Protein AF-A0A7W2T3X4-F1 (afdb_monomer_lite)

Sequence (60 aa):
MGLLLPCNVVVREEANGTITVSFMDQEAVMQVVDNPDIQELGKEVKGLLLRVSNSLNSDD

Radius of gyration: 13.89 Å; chains: 1; bounding box: 30×15×39 Å

Structure (mmCIF, N/CA/C/O backbone):
data_AF-A0A7W2T3X4-F1
#
_entry.id   AF-A0A7W2T3X4-F1
#
loop_
_atom_site.group_PDB
_atom_site.id
_atom_site.type_symbol
_atom_site.label_atom_id
_atom_site.label_alt_id
_atom_site.label_comp_id
_atom_site.label_asym_id
_atom_site.label_entity_id
_atom_site.label_seq_id
_atom_site.pdbx_PDB_ins_code
_atom_site.Cartn_x
_atom_site.Cartn_y
_atom_site.Cartn_z
_atom_site.occupancy
_atom_site.B_iso_or_equiv
_atom_site.auth_seq_id
_atom_site.auth_comp_id
_atom_site.auth_asym_id
_atom_site.auth_atom_id
_atom_site.pdbx_PDB_model_num
ATOM 1 N N . MET A 1 1 ? 0.359 2.426 -18.900 1.00 56.47 1 MET A N 1
ATOM 2 C CA . MET A 1 1 ? 0.759 2.780 -17.519 1.00 56.47 1 MET A CA 1
ATOM 3 C C . MET A 1 1 ? -0.404 3.208 -16.623 1.00 56.47 1 MET A C 1
ATOM 5 O O . MET A 1 1 ? -0.366 2.878 -15.453 1.00 56.47 1 MET A O 1
ATOM 9 N N . GLY A 1 2 ? -1.459 3.871 -17.121 1.00 61.16 2 GLY A N 1
ATOM 10 C CA . GLY A 1 2 ? -2.572 4.331 -16.266 1.00 61.16 2 GLY A CA 1
ATOM 11 C C . GLY A 1 2 ? -3.572 3.271 -15.768 1.00 61.16 2 GLY A C 1
ATOM 12 O O . GLY A 1 2 ? -4.407 3.604 -14.945 1.00 61.16 2 GLY A O 1
ATOM 13 N N . LEU A 1 3 ? -3.518 2.018 -16.242 1.00 62.09 3 LEU A N 1
ATOM 14 C CA . LEU A 1 3 ? -4.479 0.969 -15.845 1.00 62.09 3 LEU A CA 1
ATOM 15 C C . LEU A 1 3 ? -4.251 0.420 -14.428 1.00 62.09 3 LEU A C 1
ATOM 17 O O . LEU A 1 3 ? -5.174 -0.127 -13.836 1.00 62.09 3 LEU A O 1
ATOM 21 N N . LEU A 1 4 ? -3.028 0.540 -13.907 1.00 67.62 4 LEU A N 1
ATOM 22 C CA . LEU A 1 4 ? -2.616 0.001 -12.603 1.00 67.62 4 LEU A CA 1
ATOM 23 C C . LEU A 1 4 ? -2.332 1.108 -11.578 1.00 67.62 4 LEU A C 1
ATOM 25 O O . LEU A 1 4 ? -1.771 0.858 -10.516 1.00 67.62 4 LEU A O 1
ATOM 29 N N . LEU A 1 5 ? -2.703 2.340 -11.924 1.00 68.56 5 LEU A N 1
ATOM 30 C CA . LEU A 1 5 ? -2.639 3.515 -11.070 1.00 68.56 5 LEU A CA 1
ATOM 31 C C . LEU A 1 5 ? -4.076 3.978 -10.801 1.00 68.56 5 LEU A C 1
ATOM 33 O O . LEU A 1 5 ? -4.911 3.890 -11.705 1.00 68.56 5 LEU A O 1
ATOM 37 N N . PRO A 1 6 ? -4.382 4.509 -9.609 1.00 76.62 6 PRO A N 1
ATOM 38 C CA . PRO A 1 6 ? -3.476 4.818 -8.496 1.00 76.62 6 PRO A CA 1
ATOM 39 C C . PRO A 1 6 ? -3.133 3.603 -7.610 1.00 76.62 6 PRO A C 1
ATOM 41 O O . PRO A 1 6 ? -3.777 2.559 -7.687 1.00 76.62 6 PRO A O 1
ATOM 44 N N . CYS A 1 7 ? -2.140 3.751 -6.723 1.00 80.38 7 CYS A N 1
ATOM 45 C CA . CYS A 1 7 ? -1.940 2.811 -5.617 1.00 80.38 7 CY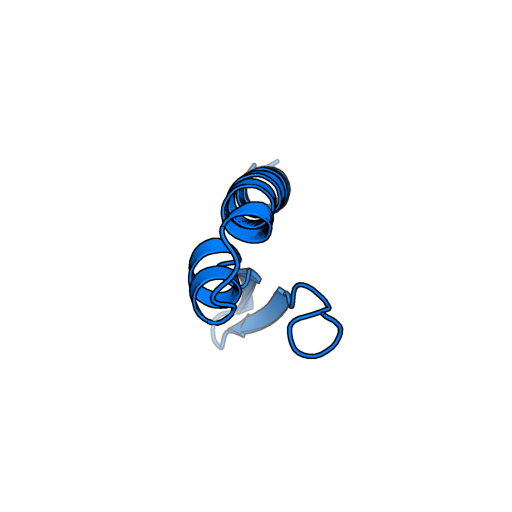S A CA 1
ATOM 46 C C . CYS A 1 7 ? -3.157 2.871 -4.688 1.00 80.38 7 CYS A C 1
ATOM 48 O O . CYS A 1 7 ? -3.37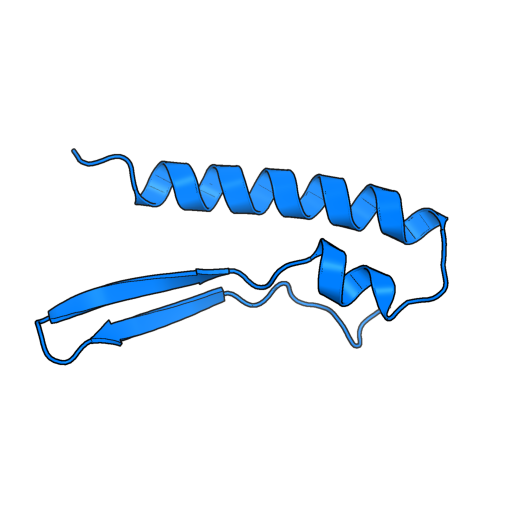0 3.875 -4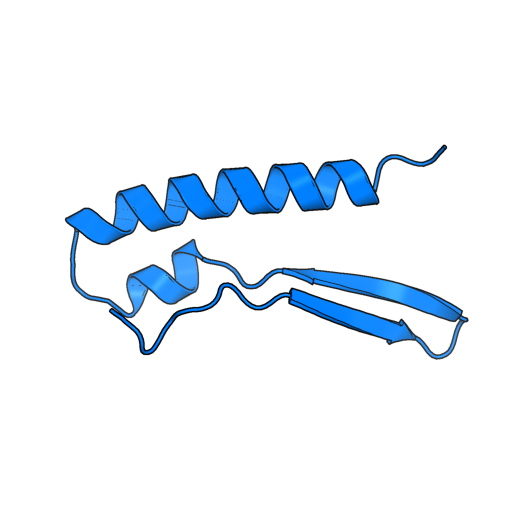.007 1.00 80.38 7 CYS A O 1
ATOM 50 N N . ASN A 1 8 ? -3.964 1.811 -4.666 1.00 85.50 8 ASN A N 1
ATOM 51 C CA . ASN A 1 8 ? -5.181 1.796 -3.863 1.00 85.50 8 ASN A CA 1
ATOM 52 C C . ASN A 1 8 ? -4.883 1.452 -2.395 1.00 85.50 8 ASN A C 1
ATOM 54 O O . ASN A 1 8 ? -4.098 0.546 -2.098 1.00 85.50 8 ASN A O 1
ATOM 58 N N . VAL A 1 9 ? -5.563 2.156 -1.489 1.00 89.81 9 VAL A N 1
ATOM 59 C CA . VAL A 1 9 ? -5.595 1.881 -0.047 1.00 89.81 9 VAL A CA 1
ATOM 60 C C . VAL A 1 9 ? -7.053 1.706 0.358 1.00 89.81 9 VAL A C 1
ATOM 62 O O . VAL A 1 9 ? -7.910 2.491 -0.047 1.00 89.81 9 VAL A O 1
ATOM 65 N N . VAL A 1 10 ? -7.341 0.668 1.136 1.00 91.31 10 VAL A N 1
ATOM 66 C CA . VAL A 1 10 ? -8.681 0.392 1.662 1.00 91.31 10 VAL A CA 1
ATOM 67 C C . VAL A 1 10 ? -8.681 0.669 3.155 1.00 91.31 10 VAL A C 1
ATOM 69 O O . VAL A 1 10 ? -7.852 0.125 3.878 1.00 91.31 10 VAL A O 1
ATOM 72 N N . VAL A 1 11 ? -9.630 1.485 3.607 1.00 94.00 11 VAL A N 1
ATOM 73 C CA . VAL A 1 11 ? -9.891 1.738 5.028 1.00 94.00 11 VAL A CA 1
ATOM 74 C C . VAL A 1 11 ? -11.279 1.202 5.346 1.00 94.00 11 VAL A C 1
ATOM 76 O O . VAL A 1 11 ? -12.244 1.534 4.654 1.00 94.00 11 VAL A O 1
ATOM 79 N N . ARG A 1 12 ? -11.377 0.341 6.357 1.00 95.19 12 ARG A N 1
ATOM 80 C CA . ARG A 1 12 ? -12.626 -0.303 6.771 1.00 95.19 12 ARG A CA 1
ATOM 81 C C . ARG A 1 12 ? -12.700 -0.369 8.288 1.00 95.19 12 ARG A C 1
ATOM 83 O O . ARG A 1 12 ? -11.716 -0.700 8.934 1.00 95.19 12 ARG A O 1
ATOM 90 N N . GLU A 1 13 ? -13.882 -0.106 8.825 1.00 95.69 13 GLU A N 1
ATOM 91 C CA . GLU A 1 13 ? -14.222 -0.449 10.202 1.00 95.69 13 GLU A CA 1
ATOM 92 C C . GLU A 1 13 ? -14.779 -1.877 10.252 1.00 95.69 13 GLU A C 1
ATOM 94 O O . GLU A 1 13 ? -15.676 -2.239 9.483 1.00 95.69 13 GLU A O 1
ATOM 99 N N . GLU A 1 14 ? -14.212 -2.698 11.129 1.00 95.38 14 GLU A N 1
ATOM 100 C CA . GLU A 1 14 ? -14.647 -4.067 11.383 1.00 95.38 14 GLU A CA 1
ATOM 101 C C . GLU A 1 14 ? -15.793 -4.105 12.403 1.00 95.38 14 GLU A C 1
ATOM 103 O O . GLU A 1 14 ? -16.016 -3.168 13.165 1.00 95.38 14 GLU A O 1
ATOM 108 N N . ALA A 1 15 ? -16.504 -5.232 12.484 1.00 96.19 15 ALA A N 1
ATOM 109 C CA . ALA A 1 15 ? -17.661 -5.380 13.378 1.00 96.19 15 ALA A CA 1
ATOM 110 C C . ALA A 1 15 ? -17.347 -5.174 14.877 1.00 96.19 15 ALA A C 1
ATOM 112 O O . ALA A 1 15 ? -18.255 -4.934 15.669 1.00 96.19 15 ALA A O 1
ATOM 113 N N . ASN A 1 16 ? -16.077 -5.286 15.275 1.00 94.94 16 ASN A N 1
ATOM 114 C CA . ASN A 1 16 ? -15.602 -5.046 16.639 1.00 94.94 16 ASN A CA 1
ATOM 115 C C . ASN A 1 16 ? -15.121 -3.595 16.876 1.00 94.94 16 ASN A C 1
ATOM 117 O O . ASN A 1 16 ? -14.515 -3.334 17.913 1.00 94.94 16 ASN A O 1
ATOM 121 N N . GLY A 1 17 ? -15.337 -2.682 15.923 1.00 93.81 17 GLY A N 1
ATOM 122 C CA . GLY A 1 17 ? -14.906 -1.280 15.987 1.00 93.81 17 GLY A CA 1
ATOM 123 C C . GLY A 1 17 ? -13.424 -1.044 15.672 1.00 93.81 17 GLY A C 1
ATOM 124 O O . GLY A 1 17 ? -12.947 0.080 15.798 1.00 93.81 17 GLY A O 1
ATOM 125 N N . THR A 1 18 ? -12.668 -2.077 15.278 1.00 93.56 18 THR A N 1
ATOM 126 C CA . THR A 1 18 ? -11.267 -1.913 14.848 1.00 93.56 18 THR A CA 1
ATOM 127 C C . THR A 1 18 ? -11.212 -1.317 13.444 1.00 93.56 18 THR A C 1
ATOM 129 O O . THR A 1 18 ? -11.999 -1.699 12.580 1.00 93.56 18 THR A O 1
ATOM 132 N N . ILE A 1 19 ? -10.259 -0.416 13.192 1.00 94.00 19 ILE A N 1
ATOM 133 C CA . ILE A 1 19 ? -9.997 0.114 11.851 1.00 94.00 19 ILE A CA 1
ATOM 134 C C . ILE A 1 19 ? -8.897 -0.707 11.180 1.00 94.00 19 ILE A C 1
ATOM 136 O O . ILE A 1 19 ? -7.761 -0.746 11.646 1.00 94.00 19 ILE A O 1
ATOM 140 N N . THR A 1 20 ? -9.225 -1.321 10.048 1.00 93.06 20 THR A N 1
ATOM 141 C CA . THR A 1 20 ? -8.277 -2.014 9.176 1.00 93.06 20 THR A CA 1
ATOM 142 C C . THR A 1 20 ? -7.869 -1.092 8.028 1.00 93.06 20 THR A C 1
ATOM 144 O O . THR A 1 20 ? -8.717 -0.638 7.254 1.00 93.06 20 THR A O 1
ATOM 147 N N . VAL A 1 21 ? -6.562 -0.863 7.867 1.00 93.12 21 VAL A N 1
ATOM 148 C CA . VAL A 1 21 ? -5.980 -0.162 6.709 1.00 93.12 21 VAL A CA 1
ATOM 149 C C . VAL A 1 21 ? -5.178 -1.158 5.874 1.00 93.12 21 VAL A C 1
ATOM 151 O O . VAL A 1 21 ? -4.174 -1.698 6.327 1.00 93.12 21 VAL A O 1
ATOM 154 N N . SER A 1 22 ? -5.624 -1.425 4.647 1.00 91.50 22 SER A N 1
ATOM 155 C CA . SER A 1 22 ? -4.984 -2.367 3.720 1.00 91.50 22 SER A CA 1
ATOM 156 C C . SER A 1 22 ? -4.356 -1.639 2.538 1.00 91.50 22 SER A C 1
ATOM 158 O O . SER A 1 22 ? -5.018 -0.860 1.852 1.00 91.50 22 SER A O 1
ATOM 160 N N . PHE A 1 23 ? -3.089 -1.941 2.269 1.00 90.25 23 PHE A N 1
ATOM 161 C CA . PHE A 1 23 ? -2.331 -1.400 1.145 1.00 90.25 23 PHE A CA 1
ATOM 162 C C . PHE A 1 23 ? -2.216 -2.448 0.037 1.00 90.25 23 PHE A C 1
ATOM 164 O O . PHE A 1 23 ? -1.924 -3.613 0.301 1.00 90.25 23 PHE A O 1
ATOM 171 N N . MET A 1 24 ? -2.427 -2.037 -1.211 1.00 86.81 24 MET A N 1
ATOM 172 C CA . MET A 1 24 ? -2.215 -2.894 -2.378 1.00 86.81 24 MET A CA 1
ATOM 173 C C . MET A 1 24 ? -0.723 -3.217 -2.574 1.00 86.81 24 MET A C 1
ATOM 175 O O . MET A 1 24 ? 0.101 -2.298 -2.589 1.00 86.81 24 MET A O 1
ATOM 179 N N . ASP A 1 25 ? -0.380 -4.495 -2.796 1.00 85.06 25 ASP A N 1
ATOM 180 C CA . ASP A 1 25 ? 0.999 -4.913 -3.094 1.00 85.06 25 ASP A CA 1
ATOM 181 C C . ASP A 1 25 ? 1.421 -4.451 -4.495 1.00 85.06 25 ASP A C 1
ATOM 183 O O . ASP A 1 25 ? 0.991 -4.985 -5.520 1.00 85.06 25 ASP A O 1
ATOM 187 N N . GLN A 1 26 ? 2.281 -3.436 -4.521 1.00 82.81 26 GLN A N 1
ATOM 188 C CA . GLN A 1 26 ? 2.776 -2.827 -5.751 1.00 82.81 26 GLN A CA 1
ATOM 189 C C . GLN A 1 26 ? 3.683 -3.765 -6.538 1.00 82.81 26 GLN A C 1
ATOM 191 O O . GLN A 1 26 ? 3.676 -3.727 -7.761 1.00 82.81 26 GLN A O 1
ATOM 196 N N . GLU A 1 27 ? 4.434 -4.638 -5.872 1.00 82.69 27 GLU A N 1
ATOM 197 C CA . GLU A 1 27 ? 5.327 -5.568 -6.558 1.00 82.69 27 GLU A CA 1
ATOM 198 C C . GLU A 1 27 ? 4.521 -6.602 -7.349 1.00 82.69 27 GLU A C 1
ATOM 200 O O . GLU A 1 27 ? 4.801 -6.837 -8.523 1.00 82.69 27 GLU A O 1
ATOM 205 N N . ALA A 1 28 ? 3.458 -7.141 -6.746 1.00 84.31 28 ALA A N 1
ATOM 206 C CA . ALA A 1 28 ? 2.555 -8.079 -7.410 1.00 84.31 28 ALA A CA 1
ATOM 207 C C . ALA A 1 28 ? 1.821 -7.438 -8.600 1.00 84.31 28 ALA A C 1
ATOM 209 O O . ALA A 1 28 ? 1.676 -8.054 -9.653 1.00 84.31 28 ALA A O 1
ATOM 210 N N . VAL A 1 29 ? 1.381 -6.185 -8.457 1.00 82.12 29 VAL A N 1
ATOM 211 C CA . VAL A 1 29 ? 0.689 -5.454 -9.528 1.00 82.12 29 VAL A CA 1
ATOM 212 C C . VAL A 1 29 ? 1.638 -5.114 -10.679 1.00 82.12 29 VAL A C 1
ATOM 214 O O . VAL A 1 29 ? 1.271 -5.275 -11.842 1.00 82.12 29 VAL A O 1
ATOM 217 N N . MET A 1 30 ? 2.870 -4.697 -10.383 1.00 80.38 30 MET A N 1
ATOM 218 C CA . MET A 1 30 ? 3.855 -4.351 -11.410 1.00 80.38 30 MET A CA 1
ATOM 219 C C . MET A 1 30 ? 4.376 -5.574 -12.173 1.00 80.38 30 MET A C 1
ATOM 221 O O . MET A 1 30 ? 4.723 -5.427 -13.337 1.00 80.38 30 MET A O 1
ATOM 225 N N . GLN A 1 31 ? 4.344 -6.781 -11.592 1.00 79.81 31 GLN A N 1
ATOM 226 C CA . GLN A 1 31 ? 4.637 -8.031 -12.317 1.00 79.81 31 GLN A CA 1
ATOM 227 C C . GLN A 1 31 ? 3.641 -8.336 -13.449 1.00 79.81 31 GLN A C 1
ATOM 229 O O . GLN A 1 31 ? 3.979 -9.069 -14.374 1.00 79.81 31 GLN A O 1
ATOM 234 N N . VAL A 1 32 ? 2.426 -7.775 -13.408 1.00 81.69 32 VAL A N 1
ATOM 235 C CA . VAL A 1 32 ? 1.450 -7.889 -14.511 1.00 81.69 32 VAL A CA 1
ATOM 236 C C . VAL A 1 32 ? 1.904 -7.080 -15.731 1.00 81.69 32 VAL A C 1
ATOM 238 O O . VAL A 1 32 ? 1.504 -7.363 -16.861 1.00 81.69 32 VAL A O 1
ATOM 241 N N . VAL A 1 33 ? 2.752 -6.071 -15.517 1.00 78.12 33 VAL A N 1
ATOM 242 C CA . VAL A 1 33 ? 3.401 -5.321 -16.586 1.00 78.12 33 VAL A CA 1
ATOM 243 C C . VAL A 1 33 ? 4.706 -6.033 -16.921 1.00 78.12 33 VAL A C 1
ATOM 245 O O . VAL A 1 33 ? 5.655 -5.993 -16.146 1.00 78.12 33 VAL A O 1
ATOM 248 N N . ASP A 1 34 ? 4.770 -6.671 -18.088 1.00 76.50 34 ASP A N 1
ATOM 249 C CA . ASP A 1 34 ? 5.989 -7.311 -18.605 1.00 76.50 34 ASP A CA 1
ATOM 250 C C . ASP A 1 34 ? 7.007 -6.252 -19.080 1.00 76.50 34 ASP A C 1
ATOM 252 O O . ASP A 1 34 ? 7.297 -6.098 -20.265 1.00 76.50 34 ASP A O 1
ATOM 256 N N . ASN A 1 35 ? 7.460 -5.412 -18.145 1.00 81.31 35 ASN A N 1
ATOM 257 C CA . ASN A 1 35 ? 8.447 -4.366 -18.363 1.00 81.31 35 ASN A CA 1
ATOM 258 C C . ASN A 1 35 ? 9.458 -4.354 -17.197 1.00 81.31 35 ASN A C 1
ATOM 260 O O . ASN A 1 35 ? 9.087 -3.976 -16.080 1.00 81.31 35 ASN A O 1
ATOM 264 N N . PRO A 1 36 ? 10.731 -4.720 -17.440 1.00 80.19 36 PRO A N 1
ATOM 265 C CA . PRO A 1 36 ? 11.755 -4.788 -16.399 1.00 80.19 36 PRO A CA 1
ATOM 266 C C . PRO A 1 36 ? 12.034 -3.432 -15.736 1.00 80.19 36 PRO A C 1
ATOM 268 O O . PRO A 1 36 ? 12.257 -3.394 -14.527 1.00 80.19 36 PRO A O 1
ATOM 271 N N . ASP A 1 37 ? 11.919 -2.321 -16.469 1.00 80.56 37 ASP A N 1
ATOM 272 C CA . ASP A 1 37 ? 12.168 -0.972 -15.938 1.00 80.56 37 ASP A CA 1
ATOM 273 C C . ASP A 1 37 ? 11.130 -0.568 -14.873 1.00 80.56 37 ASP A C 1
ATOM 275 O O . ASP A 1 37 ? 11.372 0.294 -14.032 1.00 80.56 37 ASP A O 1
ATOM 279 N N . ILE A 1 38 ? 9.955 -1.207 -14.877 1.00 81.75 38 ILE A N 1
ATOM 280 C CA . ILE A 1 38 ? 8.867 -0.939 -13.924 1.00 81.75 38 ILE A CA 1
ATOM 281 C C . ILE A 1 38 ? 8.992 -1.789 -12.655 1.00 81.75 38 ILE A C 1
ATOM 283 O O . ILE A 1 38 ? 8.445 -1.429 -11.610 1.00 81.75 38 ILE A O 1
ATOM 287 N N . GLN A 1 39 ? 9.754 -2.882 -12.696 1.00 81.44 39 GLN A N 1
ATOM 288 C CA . GLN A 1 39 ? 9.941 -3.743 -11.529 1.00 81.44 39 GLN A CA 1
ATOM 289 C C . GLN A 1 39 ? 10.712 -3.035 -10.410 1.00 81.44 39 GLN A C 1
ATOM 291 O O . GLN A 1 39 ? 10.359 -3.180 -9.238 1.00 81.44 39 GLN A O 1
ATOM 296 N N . GLU A 1 40 ? 11.734 -2.242 -10.749 1.00 84.81 40 GLU A N 1
ATOM 297 C CA . GLU A 1 40 ? 12.460 -1.432 -9.761 1.00 84.81 40 GLU A CA 1
ATOM 298 C C . GLU A 1 40 ? 11.556 -0.369 -9.132 1.00 84.81 40 GLU A C 1
ATOM 300 O O . GLU A 1 40 ? 11.538 -0.222 -7.908 1.00 84.81 40 GLU A O 1
ATOM 305 N N . LEU A 1 41 ? 10.717 0.282 -9.943 1.00 84.62 41 LEU A N 1
ATOM 306 C CA . LEU A 1 41 ? 9.734 1.248 -9.458 1.00 84.62 41 LEU A CA 1
ATOM 307 C C . LEU A 1 41 ? 8.724 0.601 -8.495 1.00 84.62 41 LEU A C 1
ATOM 309 O O . LEU A 1 41 ? 8.398 1.177 -7.459 1.00 84.62 41 LEU A O 1
ATOM 313 N N . GLY A 1 42 ? 8.262 -0.620 -8.782 1.00 85.50 42 GLY A N 1
ATOM 314 C CA . GLY A 1 42 ? 7.366 -1.364 -7.888 1.00 85.50 42 GLY A CA 1
ATOM 315 C C . GLY A 1 42 ? 7.959 -1.581 -6.490 1.00 85.50 42 GLY A C 1
ATOM 316 O O . GLY A 1 42 ? 7.256 -1.423 -5.487 1.00 85.50 42 GLY A O 1
ATOM 317 N N . LYS A 1 43 ? 9.264 -1.871 -6.409 1.00 88.00 43 LYS A N 1
ATOM 318 C CA . LYS A 1 43 ? 9.987 -2.023 -5.134 1.00 88.00 43 LYS A CA 1
ATOM 319 C C . LYS A 1 43 ? 10.100 -0.702 -4.379 1.00 88.00 43 LYS A C 1
ATOM 321 O O . LYS A 1 43 ? 9.887 -0.677 -3.167 1.00 88.00 43 LYS A O 1
ATOM 326 N N . GLU A 1 44 ? 10.397 0.387 -5.083 1.00 89.75 44 GLU A N 1
ATOM 327 C CA . GLU A 1 44 ? 10.479 1.722 -4.487 1.00 89.75 44 GLU A CA 1
ATOM 328 C C . GLU A 1 44 ? 9.138 2.133 -3.864 1.00 89.75 44 GLU A C 1
ATOM 330 O O . GLU A 1 44 ? 9.072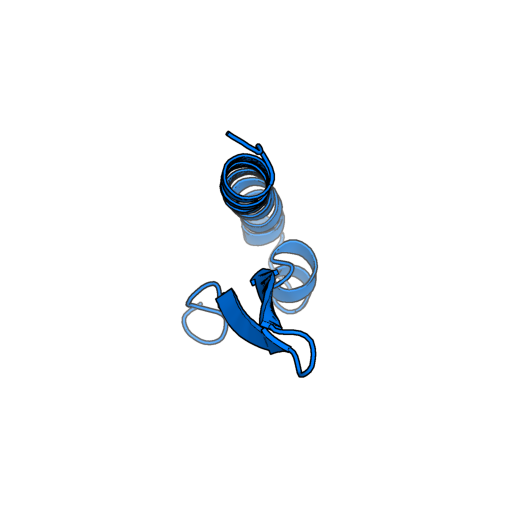 2.466 -2.676 1.00 89.75 44 GLU A O 1
ATOM 335 N N . VAL A 1 45 ? 8.044 2.024 -4.625 1.00 89.19 45 VAL A N 1
ATOM 336 C CA . VAL A 1 45 ? 6.705 2.400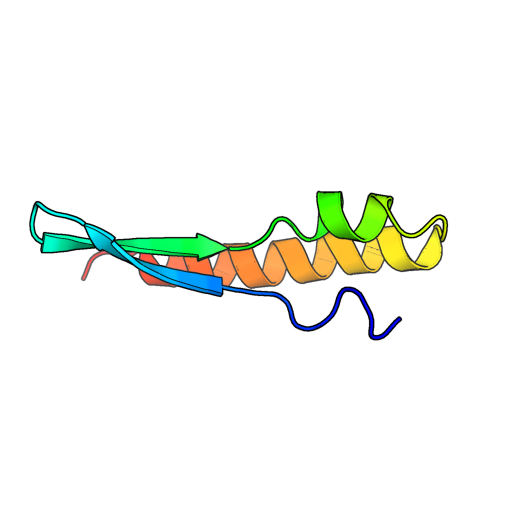 -4.146 1.00 89.19 45 VAL A CA 1
ATOM 337 C C . VAL A 1 45 ? 6.266 1.513 -2.977 1.00 89.19 45 VAL A C 1
ATOM 339 O O . VAL A 1 45 ? 5.716 2.022 -1.999 1.00 89.19 45 VAL A O 1
ATOM 342 N N . LYS A 1 46 ? 6.565 0.207 -3.007 1.00 89.44 46 LYS A N 1
ATOM 343 C CA . LYS A 1 46 ? 6.324 -0.700 -1.870 1.00 89.44 46 LYS A CA 1
ATOM 344 C C . LYS A 1 46 ? 7.026 -0.218 -0.600 1.00 89.44 46 LYS A C 1
ATOM 346 O O . LYS A 1 46 ? 6.404 -0.187 0.461 1.00 89.44 46 LYS A O 1
ATOM 351 N N . GLY A 1 47 ? 8.282 0.218 -0.701 1.00 92.06 47 GLY A N 1
ATOM 352 C CA . GLY A 1 47 ? 9.021 0.800 0.422 1.00 92.06 47 GLY A CA 1
ATOM 353 C C . GLY A 1 47 ? 8.348 2.051 0.997 1.00 92.06 47 GLY A C 1
ATOM 354 O O . GLY A 1 47 ? 8.258 2.203 2.216 1.00 92.06 47 GLY A O 1
ATOM 355 N N . LEU A 1 48 ? 7.813 2.924 0.140 1.00 91.44 48 LEU A N 1
ATOM 356 C CA . LEU A 1 48 ? 7.069 4.113 0.570 1.00 91.44 48 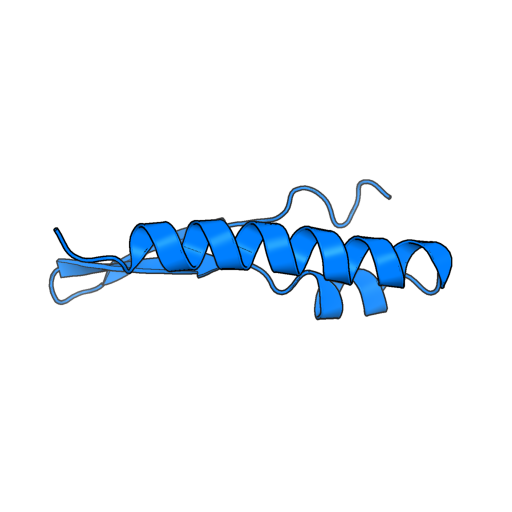LEU A CA 1
ATOM 357 C C . LEU A 1 48 ? 5.760 3.755 1.289 1.00 91.44 48 LEU A C 1
ATOM 359 O O . LEU A 1 48 ? 5.484 4.314 2.350 1.00 91.44 48 LEU A O 1
ATOM 363 N N . LEU A 1 49 ? 4.980 2.803 0.767 1.00 91.38 49 LEU A N 1
ATOM 364 C CA . LEU A 1 49 ? 3.729 2.370 1.404 1.00 91.38 49 LEU A CA 1
ATOM 365 C C . LEU A 1 49 ? 3.973 1.662 2.740 1.00 91.38 49 LEU A C 1
ATOM 367 O O . LEU A 1 49 ? 3.229 1.890 3.691 1.00 91.38 49 LEU A O 1
ATOM 371 N N . LEU A 1 50 ? 5.044 0.870 2.854 1.00 91.56 50 LEU A N 1
ATOM 372 C CA . LEU A 1 50 ? 5.441 0.257 4.125 1.00 91.56 50 LEU A CA 1
ATOM 373 C C . LEU A 1 50 ? 5.805 1.306 5.179 1.00 91.56 50 LEU A C 1
ATOM 375 O O . LEU A 1 50 ? 5.432 1.154 6.338 1.00 91.56 50 LEU A O 1
ATOM 379 N N . ARG A 1 51 ? 6.475 2.401 4.796 1.00 93.25 51 ARG A N 1
ATOM 380 C CA . ARG A 1 51 ? 6.743 3.516 5.722 1.00 93.25 51 ARG A CA 1
ATOM 381 C C . ARG A 1 51 ? 5.452 4.131 6.260 1.00 93.25 51 ARG A C 1
ATOM 383 O O . ARG A 1 51 ? 5.370 4.378 7.458 1.00 93.25 51 ARG A O 1
ATOM 390 N N . VAL A 1 52 ? 4.455 4.343 5.397 1.00 92.19 52 VAL A N 1
ATOM 391 C CA . VAL A 1 52 ? 3.138 4.850 5.815 1.00 92.19 52 VAL A CA 1
ATOM 392 C C . VAL A 1 52 ? 2.446 3.840 6.728 1.00 92.19 52 VAL A C 1
ATOM 394 O O . VAL A 1 52 ? 2.014 4.210 7.814 1.00 92.19 52 VAL A O 1
ATOM 397 N N . SER A 1 53 ? 2.405 2.561 6.347 1.00 90.62 53 SER A N 1
ATOM 398 C CA . SER A 1 53 ? 1.814 1.504 7.174 1.00 90.62 53 SER A CA 1
ATOM 399 C C . SER A 1 53 ? 2.455 1.435 8.560 1.00 90.62 53 SER A C 1
ATOM 401 O O . SER A 1 53 ? 1.739 1.349 9.551 1.00 90.62 53 SER A O 1
ATOM 403 N N . ASN A 1 54 ? 3.782 1.542 8.650 1.00 92.19 54 ASN A N 1
ATOM 404 C CA . ASN A 1 54 ? 4.483 1.553 9.931 1.00 92.19 54 ASN A CA 1
ATOM 405 C C . ASN A 1 54 ? 4.138 2.789 10.771 1.00 92.19 54 ASN A C 1
ATOM 407 O O . ASN A 1 54 ? 3.978 2.653 11.975 1.00 92.19 54 ASN A O 1
ATOM 411 N N . SER A 1 55 ? 3.970 3.966 10.152 1.00 93.06 55 SER A N 1
ATOM 412 C CA . SER A 1 55 ? 3.559 5.185 10.871 1.00 93.06 55 SER A CA 1
ATOM 413 C C . SER A 1 55 ? 2.115 5.159 11.382 1.00 93.06 55 SER A C 1
ATOM 415 O O . SER A 1 55 ? 1.769 5.938 12.260 1.00 93.06 55 SER A O 1
ATOM 417 N N . LEU A 1 56 ? 1.270 4.284 10.826 1.00 88.25 56 LEU A N 1
ATOM 418 C CA . LEU A 1 56 ? -0.103 4.074 11.295 1.00 88.25 56 LEU A CA 1
ATOM 419 C C . LEU A 1 56 ? -0.185 3.033 12.420 1.00 88.25 56 LEU A C 1
ATOM 421 O O . LEU A 1 56 ? -1.160 3.030 13.159 1.00 88.25 56 LEU A O 1
ATOM 425 N N . ASN A 1 57 ? 0.816 2.154 12.527 1.00 79.44 57 ASN A N 1
ATOM 426 C CA . ASN A 1 57 ? 0.901 1.100 13.543 1.00 79.44 57 ASN A CA 1
ATOM 427 C C . ASN A 1 57 ? 1.799 1.484 14.733 1.00 79.44 57 ASN A C 1
ATOM 429 O O . ASN A 1 57 ? 1.996 0.679 15.640 1.00 79.44 57 ASN A O 1
ATOM 433 N N . SER A 1 58 ? 2.403 2.673 14.715 1.00 57.72 58 SER A N 1
ATOM 434 C CA . SER A 1 58 ? 3.076 3.239 15.880 1.00 57.72 58 SER A CA 1
ATOM 435 C C . SER A 1 58 ? 2.019 3.833 16.807 1.00 57.72 58 SER A C 1
ATOM 437 O O . SER A 1 58 ? 1.569 4.952 16.575 1.00 57.72 58 SER A O 1
ATOM 439 N N . ASP A 1 59 ? 1.612 3.045 17.802 1.00 44.88 59 ASP A N 1
ATOM 440 C CA . ASP A 1 59 ? 0.815 3.487 18.945 1.00 44.88 59 ASP A CA 1
ATOM 441 C C . ASP A 1 59 ? 1.526 4.647 19.675 1.00 44.88 59 ASP A C 1
ATOM 443 O O . ASP A 1 59 ? 2.621 4.463 20.212 1.00 44.88 59 ASP A O 1
ATOM 447 N N . ASP A 1 60 ? 0.874 5.812 19.689 1.00 37.38 60 ASP A N 1
ATOM 448 C CA . ASP A 1 60 ? 0.874 6.811 20.770 1.00 37.38 60 ASP A CA 1
ATOM 449 C C . ASP A 1 60 ? -0.596 7.075 21.145 1.00 37.38 60 ASP A C 1
ATOM 451 O O . ASP A 1 60 ? -1.418 7.264 20.213 1.00 37.38 60 ASP A O 1
#

pLDDT: mean 83.54, std 12.27, range [37.38, 96.19]

Secondary structure (DSSP, 8-state):
-GGG-S--EEEEE-TTSPEEEEE--HHHHHTTS--HHHHHHHHHHHHHHHHHHHHHS---

Foldseek 3Di:
DPPLDDFDWDWDQDPVRDIDIDTDQLQVSQVVPPDPVCNVVSVVVNVVVVVVVVVVVPDD